Protein AF-D5ZNQ7-F1 (afdb_monomer_lite)

Radius of gyration: 25.19 Å; chains: 1; bounding box: 83×57×83 Å

Secondary structure (DSSP, 8-state):
--PPPPPP----------PPPPP----------SSTT-SHHHHHHHHHHHHS-HHHHHHHHHHHHHHHHH--S--TTHHHHHHHHHHHHTTSTTPPP---TTS-SSPPPPPPTHHHHHHHHHHHHHHT-TTSGGGG-S-HHHHHHHHHHHHHHHHHHSPPPP------------------

Organism: Streptomyces viridosporus (strain ATCC 14672 / DSM 40746 / JCM 4963 / KCTC 9882 / NRRL B-12104 / FH 1290) (NCBI:txid566461)

InterPro domains:
  IPR025355 Protein of unknown function DUF4259 [PF14078] (30-148)

Sequence (180 aa):
MQTRPARPVVVLSVPDARIPPKQCRGISMGTWDTGPFDNDTAADFANALDAVGPGAREALIRGVLIRTIDATGYLTEADEAVAAAALIAAQCPGGEPVDTPYGPQASMPVFPSDLRVLADEALARIADDEAGPAANWVDPTHWKQWQAVLTRLRAVLAPPPPSIALFDAQPYRNVTRHGS

pLDDT: mean 70.07, std 19.78, range [31.19, 95.31]

Foldseek 3Di:
DDDDDDDDDDDPDDPPPPPDPDPPDDPDDDFADLDLQRDPLLLVLLVVLQVDDQVCNQVSLLVLLVCLLPDDDERPSLSNLLSSLLLLLCLFVVRDDPDDPSHRPDDHDDHDLVSLVSSLSSLVSQVPPPVYPVVVDPDVVSVVSNVVSSVSSNVSSDDDPPPPPPPPPDPDDDDDDDDD

Structure (mmCIF, N/CA/C/O backbone):
data_AF-D5ZNQ7-F1
#
_entry.id   AF-D5ZNQ7-F1
#
loop_
_atom_site.group_PDB
_atom_site.id
_atom_site.type_symbol
_atom_site.label_atom_id
_atom_site.label_alt_id
_atom_site.label_comp_id
_atom_site.label_asym_id
_atom_site.label_entity_id
_atom_site.label_seq_id
_atom_site.pdbx_PDB_ins_code
_atom_site.Cartn_x
_atom_site.Cartn_y
_atom_site.Cartn_z
_atom_site.occupancy
_atom_site.B_iso_or_equiv
_atom_site.auth_seq_id
_atom_site.auth_comp_id
_atom_site.auth_asym_id
_atom_site.auth_atom_id
_atom_site.pdbx_PDB_model_num
ATOM 1 N N . MET A 1 1 ? -62.363 -16.849 -1.452 1.00 41.81 1 MET A N 1
ATOM 2 C CA . MET A 1 1 ? -60.989 -16.912 -1.998 1.00 41.81 1 MET A CA 1
ATOM 3 C C . MET A 1 1 ? -60.443 -15.497 -2.047 1.00 41.81 1 MET A C 1
ATOM 5 O O . MET A 1 1 ? -60.937 -14.695 -2.822 1.00 41.81 1 MET A O 1
ATOM 9 N N . GLN A 1 2 ? -59.534 -15.162 -1.133 1.00 40.25 2 GLN A N 1
ATOM 10 C CA . GLN A 1 2 ? -59.002 -13.813 -0.928 1.00 40.25 2 GLN A CA 1
ATOM 11 C C . GLN A 1 2 ? -57.553 -13.814 -1.428 1.00 40.25 2 GLN A C 1
ATOM 13 O O . GLN A 1 2 ? -56.707 -14.487 -0.844 1.00 40.25 2 GLN A O 1
ATOM 18 N N . THR A 1 3 ? -57.266 -13.128 -2.531 1.00 42.34 3 THR A N 1
ATOM 19 C CA . THR A 1 3 ? -55.907 -13.016 -3.081 1.00 42.34 3 THR A CA 1
ATOM 20 C C . THR A 1 3 ? -55.307 -11.672 -2.682 1.00 42.34 3 THR A C 1
ATOM 22 O O . THR A 1 3 ? -55.826 -10.616 -3.036 1.00 42.34 3 THR A O 1
ATOM 25 N N . ARG A 1 4 ? -54.223 -11.723 -1.903 1.00 41.28 4 ARG A N 1
ATOM 26 C CA . ARG A 1 4 ? -53.405 -10.569 -1.502 1.00 41.28 4 ARG A CA 1
ATOM 27 C C . ARG A 1 4 ? -52.618 -10.020 -2.704 1.00 41.28 4 ARG A C 1
ATOM 29 O O . ARG A 1 4 ? -52.109 -10.837 -3.470 1.00 41.28 4 ARG A O 1
ATOM 36 N N . PRO A 1 5 ? -52.411 -8.698 -2.840 1.00 44.56 5 PRO A N 1
ATOM 37 C CA . PRO A 1 5 ? -51.424 -8.177 -3.779 1.00 44.56 5 PRO A CA 1
ATOM 38 C C . PRO A 1 5 ? -50.000 -8.286 -3.204 1.00 44.56 5 PRO A C 1
ATOM 40 O O . PRO A 1 5 ? -49.760 -8.014 -2.024 1.00 44.56 5 PRO A O 1
ATOM 43 N N . ALA A 1 6 ? -49.062 -8.706 -4.053 1.00 45.19 6 ALA A N 1
ATOM 44 C CA . ALA A 1 6 ? -47.636 -8.796 -3.759 1.00 45.19 6 ALA A CA 1
ATOM 45 C C . ALA A 1 6 ? -46.986 -7.400 -3.711 1.00 45.19 6 ALA A C 1
ATOM 47 O O . ALA A 1 6 ? -47.325 -6.513 -4.492 1.00 45.19 6 ALA A O 1
ATOM 48 N N . ARG A 1 7 ? -46.044 -7.211 -2.779 1.00 43.31 7 ARG A N 1
ATOM 49 C CA . ARG A 1 7 ? -45.220 -5.998 -2.655 1.00 43.31 7 ARG A CA 1
ATOM 50 C C . ARG A 1 7 ? -44.170 -5.943 -3.777 1.00 43.31 7 ARG A C 1
ATOM 52 O O . ARG A 1 7 ? -43.619 -6.994 -4.100 1.00 43.31 7 ARG A O 1
ATOM 59 N N . PRO A 1 8 ? -43.816 -4.761 -4.309 1.00 42.16 8 PRO A N 1
ATOM 60 C CA . PRO A 1 8 ? -42.671 -4.639 -5.202 1.00 42.16 8 PRO A CA 1
ATOM 61 C C . PRO A 1 8 ? -41.357 -4.740 -4.410 1.00 42.16 8 PRO A C 1
ATOM 63 O O . PRO A 1 8 ? -41.171 -4.060 -3.399 1.00 42.16 8 PRO A O 1
ATOM 66 N N . VAL A 1 9 ? -40.448 -5.598 -4.876 1.00 42.78 9 VAL A N 1
ATOM 67 C CA . VAL A 1 9 ? -39.045 -5.637 -4.445 1.00 42.78 9 VAL A CA 1
ATOM 68 C C . VAL A 1 9 ? -38.326 -4.472 -5.120 1.00 42.78 9 VAL A C 1
ATOM 70 O O . VAL A 1 9 ? -38.221 -4.429 -6.343 1.00 42.78 9 VAL A O 1
ATOM 73 N N . VAL A 1 10 ? -37.841 -3.519 -4.326 1.00 42.50 10 VAL A N 1
ATOM 74 C CA . VAL A 1 10 ? -36.913 -2.487 -4.797 1.00 42.50 10 VAL A CA 1
ATOM 75 C C . VAL A 1 10 ? -35.532 -3.129 -4.862 1.00 42.50 10 VAL A C 1
ATOM 77 O O . VAL A 1 10 ? -34.908 -3.376 -3.833 1.00 42.50 10 VAL A O 1
ATOM 80 N N . VAL A 1 11 ? -35.074 -3.446 -6.072 1.00 40.75 11 VAL A N 1
ATOM 81 C CA . VAL A 1 11 ? -33.682 -3.831 -6.318 1.00 40.75 11 VAL A CA 1
ATOM 82 C C . VAL A 1 11 ? -32.861 -2.546 -6.270 1.00 40.75 11 VAL A C 1
ATOM 84 O O . VAL A 1 11 ? -32.968 -1.702 -7.158 1.00 40.75 11 VAL A O 1
ATOM 87 N N . LEU A 1 12 ? -32.094 -2.362 -5.196 1.00 36.97 12 LEU A N 1
ATOM 88 C CA . LEU A 1 12 ? -31.136 -1.267 -5.089 1.00 36.97 12 LEU A CA 1
ATOM 89 C C . LEU A 1 12 ? -30.028 -1.530 -6.120 1.00 36.97 12 LEU A C 1
ATOM 91 O O . LEU A 1 12 ? -29.192 -2.412 -5.938 1.00 36.97 12 LEU A O 1
ATOM 95 N N . SER A 1 13 ? -30.078 -0.816 -7.242 1.00 36.19 13 SER A N 1
ATOM 96 C CA . SER A 1 13 ? -29.060 -0.884 -8.285 1.00 36.19 13 SER A CA 1
ATOM 97 C C . SER A 1 13 ? -27.767 -0.285 -7.729 1.00 36.19 13 SER A C 1
ATOM 99 O O . SER A 1 13 ? -27.675 0.927 -7.539 1.00 36.19 13 SER A O 1
ATOM 101 N N . VAL A 1 14 ? -26.783 -1.130 -7.426 1.00 41.88 14 VAL A N 1
ATOM 102 C CA . VAL A 1 14 ? -25.416 -0.684 -7.133 1.00 41.88 14 VAL A CA 1
ATOM 103 C C . VAL A 1 14 ? -24.853 -0.093 -8.430 1.00 41.88 14 VAL A C 1
ATOM 105 O O . VAL A 1 14 ? -24.953 -0.755 -9.467 1.00 41.88 14 VAL A O 1
ATOM 108 N N . PRO A 1 15 ? -24.319 1.140 -8.441 1.00 36.44 15 PRO A N 1
ATOM 109 C CA . PRO A 1 15 ? -23.677 1.660 -9.635 1.00 36.44 15 PRO A CA 1
ATOM 110 C C . PRO A 1 15 ? -22.413 0.842 -9.909 1.00 36.44 15 PRO A C 1
ATOM 112 O O . PRO A 1 15 ? -21.491 0.805 -9.096 1.00 36.44 15 PRO A O 1
ATOM 115 N N . ASP A 1 16 ? -22.408 0.179 -11.063 1.00 32.12 16 ASP A N 1
ATOM 116 C CA . ASP A 1 16 ? -21.239 -0.438 -11.678 1.00 32.12 16 ASP A CA 1
ATOM 117 C C . ASP A 1 16 ? -20.172 0.653 -11.847 1.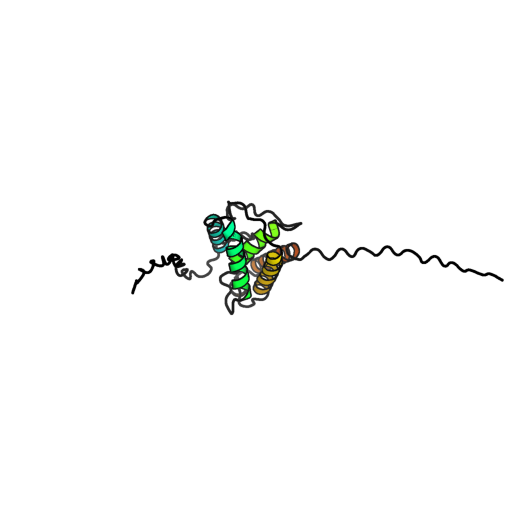00 32.12 16 ASP A C 1
ATOM 119 O O . ASP A 1 16 ? -20.273 1.527 -12.716 1.00 32.12 16 ASP A O 1
ATOM 123 N N . ALA A 1 17 ? -19.197 0.667 -10.937 1.00 36.22 17 ALA A N 1
ATOM 124 C CA . ALA A 1 17 ? -18.038 1.535 -11.014 1.00 36.22 17 ALA A CA 1
ATOM 125 C C . ALA A 1 17 ? -17.177 1.049 -12.181 1.00 36.22 17 ALA A C 1
ATOM 127 O O . ALA A 1 17 ? -16.226 0.288 -12.009 1.00 36.22 17 ALA A O 1
ATOM 128 N N . ARG A 1 18 ? -17.541 1.476 -13.393 1.00 36.84 18 ARG A N 1
ATOM 129 C CA . ARG A 1 18 ? -16.708 1.338 -14.583 1.00 36.84 18 ARG A CA 1
ATOM 130 C C . ARG A 1 18 ? -15.444 2.158 -14.377 1.00 36.84 18 ARG A C 1
ATOM 132 O O . ARG A 1 18 ? -15.390 3.341 -14.698 1.00 36.84 18 ARG A O 1
ATOM 139 N N . ILE A 1 19 ? -14.434 1.503 -13.821 1.00 46.94 19 ILE A N 1
ATOM 140 C CA . ILE A 1 19 ? -13.053 1.959 -13.852 1.00 46.94 19 ILE A CA 1
ATOM 141 C C . ILE A 1 19 ? -12.685 2.098 -15.339 1.00 46.94 19 ILE A C 1
ATOM 143 O O . ILE A 1 19 ? -12.761 1.104 -16.068 1.00 46.94 19 ILE A O 1
ATOM 147 N N . PRO A 1 20 ? -12.347 3.301 -15.838 1.00 37.25 20 PRO A N 1
ATOM 148 C CA . PRO A 1 20 ? -11.953 3.458 -17.231 1.00 37.25 20 PRO A CA 1
ATOM 149 C C . PRO A 1 20 ? -10.695 2.617 -17.513 1.00 37.25 20 PRO A C 1
ATOM 151 O O . PRO A 1 20 ? -9.849 2.478 -16.623 1.00 37.25 20 PRO A O 1
ATOM 154 N N . PRO A 1 21 ? -10.544 2.048 -18.725 1.00 31.19 21 PRO A N 1
ATOM 155 C CA . PRO A 1 21 ? -9.324 1.342 -19.094 1.00 31.19 21 PRO A CA 1
ATOM 156 C C . PRO A 1 21 ? -8.144 2.312 -18.989 1.00 31.19 21 PRO A C 1
ATOM 158 O O . PRO A 1 21 ? -8.109 3.340 -19.668 1.00 31.19 21 PRO A O 1
ATOM 161 N N . LYS A 1 22 ? -7.202 1.996 -18.094 1.00 45.91 22 LYS A N 1
ATOM 162 C CA . LYS A 1 22 ? -5.977 2.769 -17.880 1.00 45.91 22 LYS A CA 1
ATOM 163 C C . LYS A 1 22 ? -5.200 2.751 -19.193 1.00 45.91 22 LYS A C 1
ATOM 165 O O . LYS A 1 22 ? -4.909 1.686 -19.736 1.00 45.91 22 LYS A O 1
ATOM 170 N N . GLN A 1 23 ? -4.924 3.924 -19.738 1.00 36.75 23 GLN A N 1
ATOM 171 C CA . GLN A 1 23 ? -4.181 4.062 -20.978 1.00 36.75 23 GLN A CA 1
ATOM 172 C C . GLN A 1 23 ? -2.744 3.582 -20.731 1.00 36.75 23 GLN A C 1
ATOM 174 O O . GLN A 1 23 ? -2.050 4.139 -19.887 1.00 36.75 23 GLN A O 1
ATOM 179 N N . CYS A 1 24 ? -2.306 2.541 -21.448 1.00 35.31 24 CYS A N 1
ATOM 180 C CA . CYS A 1 24 ? -0.938 2.026 -21.402 1.00 35.31 24 CYS A CA 1
ATOM 181 C C . CYS A 1 24 ? 0.037 3.074 -21.960 1.00 35.31 24 CYS A C 1
ATOM 183 O O . CYS A 1 24 ? 0.394 3.048 -23.139 1.00 35.31 24 CYS A O 1
ATOM 185 N N . ARG A 1 25 ? 0.456 4.028 -21.129 1.00 39.41 25 ARG A N 1
ATOM 186 C CA . ARG A 1 25 ? 1.660 4.817 -21.376 1.00 39.41 25 ARG A CA 1
ATOM 187 C C . ARG A 1 25 ? 2.821 4.042 -20.777 1.00 39.41 25 ARG A C 1
ATOM 189 O O . ARG A 1 25 ? 2.816 3.748 -19.588 1.00 39.41 25 ARG A O 1
ATOM 196 N N . GLY A 1 26 ? 3.779 3.676 -21.625 1.00 37.78 26 GLY A N 1
ATOM 197 C CA . GLY A 1 26 ? 5.032 3.085 -21.178 1.00 37.78 26 GLY A CA 1
ATOM 198 C C . GLY A 1 26 ? 5.643 3.934 -20.069 1.00 37.78 26 GLY A C 1
ATOM 199 O O . GLY A 1 26 ? 5.630 5.165 -20.159 1.00 37.78 26 GLY A O 1
ATOM 200 N N . ILE A 1 27 ? 6.134 3.252 -19.037 1.00 48.53 27 ILE A N 1
ATOM 201 C CA . ILE A 1 27 ? 6.863 3.803 -17.892 1.00 48.53 27 ILE A CA 1
ATOM 202 C C . ILE A 1 27 ? 7.889 4.806 -18.424 1.00 48.53 27 ILE A C 1
ATOM 204 O O . ILE A 1 27 ? 8.911 4.429 -18.993 1.00 48.53 27 ILE A O 1
ATOM 208 N N . SER A 1 28 ? 7.563 6.093 -18.330 1.00 38.22 28 SER A N 1
ATOM 209 C CA . SER A 1 28 ? 8.391 7.184 -18.836 1.00 38.22 28 SER A CA 1
ATOM 210 C C . SER A 1 28 ? 9.023 7.857 -17.626 1.00 38.22 28 SER A C 1
ATOM 212 O O . SER A 1 28 ? 8.385 8.644 -16.937 1.00 38.22 28 SER A O 1
ATOM 214 N N . MET A 1 29 ? 10.268 7.473 -17.339 1.00 49.28 29 MET A N 1
ATOM 215 C CA . MET A 1 29 ? 11.084 7.982 -16.236 1.00 49.28 29 MET A CA 1
ATOM 216 C C . MET A 1 29 ? 11.428 9.461 -16.442 1.00 49.28 29 MET A C 1
ATOM 218 O O . MET A 1 29 ? 12.244 9.803 -17.297 1.00 49.28 29 MET A O 1
ATOM 222 N N . GLY A 1 30 ? 10.854 10.334 -15.620 1.00 31.91 30 GLY A N 1
ATOM 223 C CA . GLY A 1 30 ? 11.304 11.710 -15.470 1.00 31.91 30 GLY A CA 1
ATOM 224 C C . GLY A 1 30 ? 10.856 12.258 -14.124 1.00 31.91 30 GLY A C 1
ATOM 225 O O . GLY A 1 30 ? 9.674 12.530 -13.966 1.00 31.91 30 GLY A O 1
ATOM 226 N N . THR A 1 31 ? 11.810 12.484 -13.210 1.00 31.83 31 THR A N 1
ATOM 227 C CA . THR A 1 31 ? 11.657 13.136 -11.881 1.00 31.83 31 THR A CA 1
ATOM 228 C C . THR A 1 31 ? 11.373 12.215 -10.680 1.00 31.83 31 THR A C 1
ATOM 230 O O . THR A 1 31 ? 10.528 12.524 -9.852 1.00 31.83 31 THR A O 1
ATOM 233 N N . TRP A 1 32 ? 12.092 11.096 -10.564 1.00 42.84 32 TRP A N 1
ATOM 234 C CA . TRP A 1 32 ? 11.938 10.158 -9.444 1.00 42.84 32 TRP A CA 1
ATOM 235 C C . TRP A 1 32 ? 12.711 10.674 -8.227 1.00 42.84 32 TRP A C 1
ATOM 237 O O . TRP A 1 32 ? 13.939 10.771 -8.278 1.00 42.84 32 TRP A O 1
ATOM 247 N N . ASP A 1 33 ? 11.999 11.004 -7.153 1.00 46.59 33 ASP A N 1
ATOM 248 C CA . ASP A 1 33 ? 12.556 10.937 -5.800 1.00 46.59 33 ASP A CA 1
ATOM 249 C C . ASP A 1 33 ? 12.308 9.510 -5.255 1.00 46.59 33 ASP A C 1
ATOM 251 O O . ASP A 1 33 ? 11.590 8.709 -5.854 1.00 46.59 33 ASP A O 1
ATOM 255 N N . THR A 1 34 ? 13.022 9.112 -4.208 1.00 54.72 34 THR A N 1
ATOM 256 C CA . THR A 1 34 ? 13.108 7.707 -3.752 1.00 54.72 34 THR A CA 1
ATOM 257 C C . THR A 1 34 ? 12.053 7.330 -2.708 1.00 54.72 34 THR A C 1
ATOM 259 O O . THR A 1 34 ? 12.135 6.263 -2.094 1.00 54.72 34 THR A O 1
ATOM 262 N N . GLY A 1 35 ? 11.073 8.199 -2.470 1.00 55.50 35 GLY A N 1
ATOM 263 C CA . GLY A 1 35 ? 9.994 7.986 -1.523 1.00 55.50 35 GLY A CA 1
ATOM 264 C C . GLY A 1 35 ? 8.835 7.154 -2.089 1.00 55.50 35 GLY A C 1
ATOM 265 O O . GLY A 1 35 ? 8.622 7.074 -3.298 1.00 55.50 35 GLY A O 1
ATOM 266 N N . PRO A 1 36 ? 8.023 6.545 -1.208 1.00 58.47 36 PRO A N 1
ATOM 267 C CA . PRO A 1 36 ? 6.933 5.637 -1.586 1.00 58.47 36 PRO A CA 1
ATOM 268 C C . PRO A 1 36 ? 5.783 6.300 -2.368 1.00 58.47 36 PRO A C 1
ATOM 270 O O . PRO A 1 36 ? 4.929 5.586 -2.882 1.00 58.47 36 PRO A O 1
ATOM 273 N N . PHE A 1 37 ? 5.757 7.635 -2.457 1.00 62.22 37 PHE A N 1
ATOM 274 C CA . PHE A 1 37 ? 4.763 8.422 -3.202 1.00 62.22 37 PHE A CA 1
ATOM 275 C C . PHE A 1 37 ? 5.368 9.254 -4.339 1.00 62.22 37 PHE A C 1
ATOM 277 O O . PHE A 1 37 ? 4.648 9.990 -5.004 1.00 62.22 37 PHE A O 1
ATOM 284 N N . ASP A 1 38 ? 6.667 9.121 -4.605 1.00 66.00 38 ASP A N 1
ATOM 285 C CA . ASP A 1 38 ? 7.371 9.945 -5.596 1.00 66.00 38 ASP A CA 1
ATOM 286 C C . ASP A 1 38 ? 7.259 9.372 -7.024 1.00 66.00 38 ASP A C 1
ATOM 288 O O . ASP A 1 38 ? 8.128 9.569 -7.875 1.00 66.00 38 ASP A O 1
ATOM 292 N N . ASN A 1 39 ? 6.163 8.650 -7.287 1.00 70.38 39 ASN A N 1
ATOM 293 C CA . ASN A 1 39 ? 5.761 8.179 -8.606 1.00 70.38 39 ASN A CA 1
ATOM 294 C C . ASN A 1 39 ? 4.275 8.494 -8.853 1.00 70.38 39 ASN A C 1
ATOM 296 O O . ASN A 1 39 ? 3.453 8.427 -7.935 1.00 70.38 39 ASN A O 1
ATOM 300 N N . ASP A 1 40 ? 3.929 8.801 -10.106 1.00 74.88 40 ASP A N 1
ATOM 301 C CA . ASP A 1 40 ? 2.576 9.233 -10.490 1.00 74.88 40 ASP A CA 1
ATOM 302 C C . ASP A 1 40 ? 1.492 8.213 -10.101 1.00 74.88 40 ASP A C 1
ATOM 304 O O . ASP A 1 40 ? 0.390 8.594 -9.720 1.00 74.88 40 ASP A O 1
ATOM 308 N N . THR A 1 41 ? 1.810 6.915 -10.137 1.00 76.56 41 THR A N 1
ATOM 309 C CA . THR A 1 41 ? 0.852 5.847 -9.806 1.00 76.56 41 THR A CA 1
ATOM 310 C C . THR A 1 41 ? 0.532 5.830 -8.306 1.00 76.56 41 THR A C 1
ATOM 312 O O . THR A 1 41 ? -0.627 5.707 -7.914 1.00 76.56 41 THR A O 1
ATOM 315 N N . ALA A 1 42 ? 1.530 6.035 -7.446 1.00 81.38 42 ALA A N 1
ATOM 316 C CA . ALA A 1 42 ? 1.341 6.164 -6.005 1.00 81.38 42 ALA A CA 1
ATOM 317 C C . ALA A 1 42 ? 0.629 7.472 -5.621 1.00 81.38 42 ALA A C 1
ATOM 319 O O . ALA A 1 42 ? -0.199 7.470 -4.707 1.00 81.38 42 ALA A O 1
ATOM 320 N N . ALA A 1 43 ? 0.893 8.572 -6.330 1.00 81.69 43 ALA A N 1
ATOM 321 C CA . ALA A 1 43 ? 0.166 9.826 -6.143 1.00 81.69 43 ALA A CA 1
ATOM 322 C C . ALA A 1 43 ? -1.314 9.700 -6.567 1.00 81.69 43 ALA A C 1
ATOM 324 O O . ALA A 1 43 ? -2.215 10.157 -5.859 1.00 81.69 43 ALA A O 1
ATOM 325 N N . ASP A 1 44 ? -1.602 9.012 -7.676 1.00 85.75 44 ASP A N 1
ATOM 326 C CA . ASP A 1 44 ? -2.973 8.687 -8.090 1.00 85.75 44 ASP A CA 1
ATOM 327 C C . ASP A 1 44 ? -3.682 7.792 -7.062 1.00 85.75 44 ASP A C 1
ATOM 329 O O . ASP A 1 44 ? -4.862 7.993 -6.755 1.00 85.75 44 ASP A O 1
ATOM 333 N N . PHE A 1 45 ? -2.957 6.847 -6.461 1.00 87.19 45 PHE A N 1
ATOM 334 C CA . PHE A 1 45 ? -3.460 6.025 -5.365 1.00 87.19 45 PHE A CA 1
ATOM 335 C C . PHE A 1 45 ? -3.773 6.845 -4.101 1.00 87.19 45 PHE A C 1
ATOM 337 O O . PHE A 1 45 ? -4.828 6.651 -3.489 1.00 87.19 45 PHE A O 1
ATOM 344 N N . ALA A 1 46 ? -2.921 7.808 -3.731 1.00 87.12 46 ALA A N 1
ATOM 345 C CA . ALA A 1 46 ? -3.199 8.753 -2.647 1.00 87.12 46 ALA A CA 1
ATOM 346 C C . ALA A 1 46 ? -4.492 9.544 -2.898 1.00 87.12 46 ALA A C 1
ATOM 348 O O . ALA A 1 46 ? -5.369 9.599 -2.031 1.00 87.12 46 ALA A O 1
ATOM 349 N N . ASN A 1 47 ? -4.663 10.067 -4.115 1.00 87.56 47 ASN A N 1
ATOM 350 C CA . ASN A 1 47 ? -5.888 10.754 -4.521 1.00 87.56 47 ASN A CA 1
ATOM 351 C C . ASN A 1 47 ? -7.119 9.836 -4.423 1.00 87.56 47 ASN A C 1
ATOM 353 O O . ASN A 1 47 ? -8.188 10.264 -3.979 1.00 87.56 47 ASN A O 1
ATOM 357 N N . ALA A 1 48 ? -6.984 8.558 -4.795 1.00 89.44 48 ALA A N 1
ATOM 358 C CA . ALA A 1 48 ? -8.059 7.577 -4.668 1.00 89.44 48 ALA A CA 1
ATOM 359 C C . ALA A 1 48 ? -8.441 7.313 -3.200 1.00 89.44 48 ALA A C 1
ATOM 361 O O . ALA A 1 48 ? -9.630 7.197 -2.892 1.00 89.44 48 ALA A O 1
ATOM 362 N N . LEU A 1 49 ? -7.469 7.265 -2.282 1.00 89.75 49 LEU A N 1
ATOM 363 C CA . LEU A 1 49 ? -7.716 7.143 -0.840 1.00 89.75 49 LEU A CA 1
ATOM 364 C C . LEU A 1 49 ? -8.450 8.361 -0.267 1.00 89.75 49 LEU A 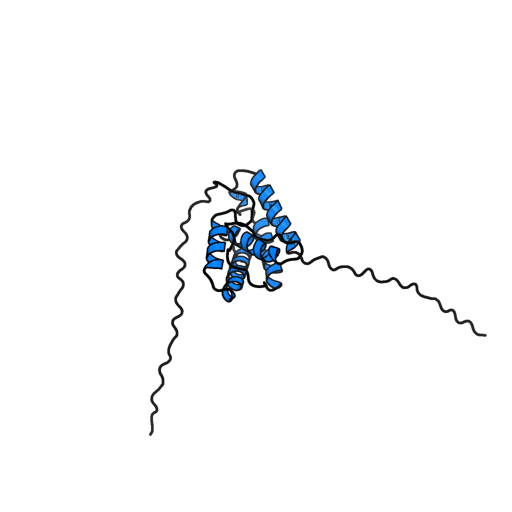C 1
ATOM 366 O O . LEU A 1 49 ? -9.346 8.207 0.572 1.00 89.75 49 LEU A O 1
ATOM 370 N N . ASP A 1 50 ? -8.104 9.560 -0.727 1.00 89.75 50 ASP A N 1
ATOM 371 C CA . ASP A 1 50 ? -8.754 10.800 -0.303 1.00 89.75 50 ASP A CA 1
ATOM 372 C C . ASP A 1 50 ? -10.181 10.930 -0.849 1.00 89.75 50 ASP A C 1
ATOM 374 O O . ASP A 1 50 ? -11.063 11.436 -0.151 1.00 89.75 50 ASP A O 1
ATOM 378 N N . ALA A 1 51 ? -10.435 10.413 -2.054 1.00 90.56 51 ALA A N 1
ATOM 379 C CA . ALA A 1 51 ? -11.749 10.428 -2.691 1.00 90.56 51 ALA A CA 1
ATOM 380 C C . ALA A 1 51 ? -12.765 9.471 -2.039 1.00 90.56 51 ALA A C 1
ATOM 382 O O . ALA A 1 51 ? -13.976 9.655 -2.194 1.00 90.56 51 ALA A O 1
ATOM 383 N N . VAL A 1 52 ? -12.300 8.448 -1.314 1.00 89.62 52 VAL A N 1
ATOM 384 C CA . VAL A 1 52 ? -13.172 7.496 -0.615 1.00 89.62 52 VAL A CA 1
ATOM 385 C C . VAL A 1 52 ? -13.355 7.855 0.861 1.00 89.62 52 VAL A C 1
ATOM 387 O O . VAL A 1 52 ? -12.490 8.438 1.521 1.00 89.62 52 VAL A O 1
ATOM 390 N N . GLY A 1 53 ? -14.507 7.466 1.415 1.00 83.00 53 GLY A N 1
ATOM 391 C CA . GLY A 1 53 ? -14.784 7.628 2.841 1.00 83.00 53 GLY A CA 1
ATOM 392 C C . GLY A 1 53 ? -13.831 6.802 3.723 1.00 83.00 53 GLY A C 1
ATOM 393 O O . GLY A 1 53 ? -13.321 5.770 3.281 1.00 83.00 53 GLY A O 1
ATOM 394 N N . PRO A 1 54 ? -13.630 7.186 4.998 1.00 77.69 54 PRO A N 1
ATOM 395 C CA . PRO A 1 54 ? -12.641 6.562 5.885 1.00 77.69 54 PRO A CA 1
ATOM 396 C C . PRO A 1 54 ? -12.849 5.051 6.074 1.00 77.69 54 PRO A C 1
ATOM 398 O O . PRO A 1 54 ? -11.876 4.308 6.144 1.00 77.69 54 PRO A O 1
ATOM 401 N N . GLY A 1 55 ? -14.102 4.580 6.075 1.00 79.75 55 GLY A N 1
ATOM 402 C CA . GLY A 1 55 ? -14.424 3.149 6.167 1.00 79.75 55 GLY A CA 1
ATOM 403 C C . GLY A 1 55 ? -14.092 2.329 4.912 1.00 79.75 55 GLY A C 1
ATOM 404 O O . GLY A 1 55 ? -14.074 1.107 4.980 1.00 79.75 55 GLY A O 1
ATOM 405 N N . ALA A 1 56 ? -13.823 2.974 3.774 1.00 88.50 56 ALA A N 1
ATOM 406 C CA . ALA A 1 56 ? -13.473 2.308 2.518 1.00 88.50 56 ALA A CA 1
ATOM 407 C C . ALA A 1 56 ? -11.958 2.295 2.239 1.00 88.50 56 ALA A C 1
ATOM 409 O O . ALA A 1 56 ? -11.503 1.517 1.403 1.00 88.50 56 ALA A O 1
ATOM 410 N N . ARG A 1 57 ? -11.164 3.107 2.953 1.00 91.94 57 ARG A N 1
ATOM 411 C CA . ARG A 1 57 ? -9.703 3.209 2.761 1.00 91.94 57 ARG A CA 1
ATOM 412 C C . ARG A 1 57 ? -8.973 1.912 3.074 1.00 91.94 57 ARG A C 1
ATOM 414 O O . ARG A 1 57 ? -8.123 1.490 2.300 1.00 91.94 57 ARG A O 1
ATOM 421 N N . GLU A 1 58 ? -9.346 1.249 4.169 1.00 93.81 58 GLU A N 1
ATOM 422 C CA . GLU A 1 58 ? -8.794 -0.064 4.527 1.00 93.81 58 GLU A CA 1
ATOM 423 C C . GLU A 1 58 ? -9.060 -1.095 3.423 1.00 93.81 58 GLU A C 1
ATOM 425 O O . GLU A 1 58 ? -8.154 -1.815 3.016 1.00 93.81 58 GLU A O 1
ATOM 430 N N . ALA A 1 59 ? -10.291 -1.144 2.903 1.00 92.44 59 ALA A N 1
ATOM 431 C CA . ALA A 1 59 ? -10.661 -2.083 1.849 1.00 92.44 59 ALA A CA 1
ATOM 432 C C . ALA A 1 59 ? -9.885 -1.821 0.549 1.00 92.44 59 ALA A C 1
ATOM 434 O O . ALA A 1 59 ? -9.489 -2.768 -0.129 1.00 92.44 59 ALA A O 1
ATOM 435 N N . LEU A 1 60 ? -9.639 -0.550 0.226 1.00 93.19 60 LEU A N 1
ATOM 436 C CA . LEU A 1 60 ? -8.862 -0.145 -0.941 1.00 93.19 60 LEU A CA 1
ATOM 437 C C . LEU A 1 60 ? -7.390 -0.576 -0.804 1.00 93.19 60 LEU A C 1
ATOM 439 O O . LEU A 1 60 ? -6.862 -1.219 -1.711 1.00 93.19 60 LEU A O 1
ATOM 443 N N . ILE A 1 61 ? -6.776 -0.329 0.360 1.00 93.88 61 ILE A N 1
ATOM 444 C CA . ILE A 1 61 ? -5.417 -0.788 0.699 1.00 93.88 61 ILE A CA 1
ATOM 445 C C . ILE A 1 61 ? -5.318 -2.312 0.645 1.00 93.88 61 ILE A C 1
ATOM 447 O O . ILE A 1 61 ? -4.453 -2.849 -0.044 1.00 93.88 61 ILE A O 1
ATOM 451 N N . ARG A 1 62 ? -6.233 -3.027 1.312 1.00 95.31 62 ARG A N 1
ATOM 452 C CA . ARG A 1 62 ? -6.255 -4.496 1.290 1.00 95.31 62 ARG A CA 1
ATOM 453 C C . ARG A 1 62 ? -6.373 -5.020 -0.140 1.00 95.31 62 ARG A C 1
ATOM 455 O O . ARG A 1 62 ? -5.692 -5.974 -0.498 1.00 95.31 62 ARG A O 1
ATOM 462 N N . GLY A 1 63 ? -7.229 -4.396 -0.948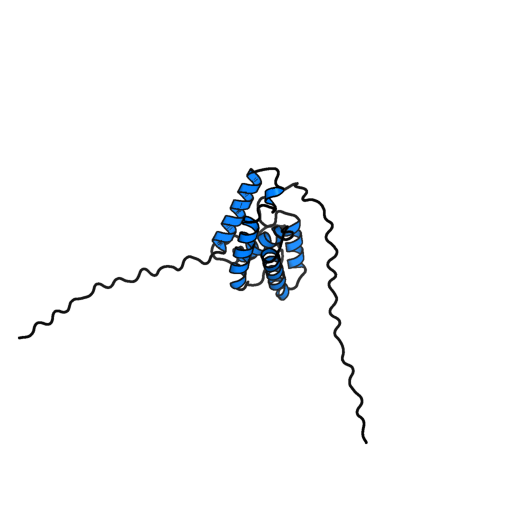 1.00 93.25 63 GLY A N 1
ATOM 463 C CA . GLY A 1 63 ? -7.454 -4.783 -2.335 1.00 93.25 63 GLY A CA 1
ATOM 464 C C . GLY A 1 63 ? -6.184 -4.723 -3.181 1.00 93.25 63 GLY A C 1
ATOM 465 O O . GLY A 1 63 ? -5.912 -5.681 -3.896 1.00 93.25 63 GLY A O 1
ATOM 466 N N . VAL A 1 64 ? -5.408 -3.641 -3.080 1.00 93.88 64 VAL A N 1
ATOM 467 C CA . VAL A 1 64 ? -4.129 -3.498 -3.801 1.00 93.88 64 VAL A CA 1
ATOM 468 C C . VAL A 1 64 ? -3.111 -4.551 -3.366 1.00 93.88 64 VAL A C 1
ATOM 470 O O . VAL A 1 64 ? -2.478 -5.188 -4.208 1.00 93.88 64 VAL A O 1
ATOM 473 N N . LEU A 1 65 ? -2.979 -4.784 -2.056 1.00 93.12 65 LEU A N 1
ATOM 474 C CA . LEU A 1 65 ? -2.035 -5.777 -1.534 1.00 93.12 65 LEU A CA 1
ATOM 475 C C . LEU A 1 65 ? -2.369 -7.186 -2.037 1.00 93.12 65 LEU A C 1
ATOM 477 O O . LEU A 1 65 ? -1.499 -7.864 -2.573 1.00 93.12 65 LEU A O 1
ATOM 481 N N . ILE A 1 66 ? -3.637 -7.599 -1.940 1.00 93.44 66 ILE A N 1
ATOM 482 C CA . ILE A 1 66 ? -4.081 -8.922 -2.404 1.00 93.44 66 ILE A CA 1
ATOM 483 C C . ILE A 1 66 ? -3.873 -9.073 -3.911 1.00 93.44 66 ILE A C 1
ATOM 485 O O . ILE A 1 66 ? -3.318 -10.074 -4.349 1.00 93.44 66 ILE A O 1
ATOM 489 N N . ARG A 1 67 ? -4.260 -8.076 -4.718 1.00 91.94 67 ARG A N 1
ATOM 490 C CA . ARG A 1 67 ? -4.065 -8.144 -6.175 1.00 91.94 67 ARG A CA 1
ATOM 491 C C . ARG A 1 67 ? -2.593 -8.231 -6.560 1.00 91.94 67 ARG A C 1
ATOM 493 O O . ARG A 1 67 ? -2.276 -8.918 -7.522 1.00 91.94 67 ARG A O 1
ATOM 500 N N . THR A 1 68 ? -1.706 -7.585 -5.805 1.00 90.44 68 THR A N 1
ATOM 501 C CA . THR A 1 68 ? -0.254 -7.677 -6.012 1.00 90.44 68 THR A CA 1
ATOM 502 C C . THR A 1 68 ? 0.281 -9.070 -5.682 1.00 90.44 68 THR A C 1
ATOM 504 O O . THR A 1 68 ? 1.081 -9.606 -6.444 1.00 90.44 68 THR A O 1
ATOM 507 N N . ILE A 1 69 ? -0.180 -9.674 -4.584 1.00 91.12 69 ILE A N 1
ATOM 508 C CA . ILE A 1 69 ? 0.189 -11.043 -4.188 1.00 91.12 69 ILE A CA 1
ATOM 509 C C . ILE A 1 69 ? -0.291 -12.055 -5.239 1.00 91.12 69 ILE A C 1
ATOM 511 O O . ILE A 1 69 ? 0.492 -12.879 -5.712 1.00 91.12 69 ILE A O 1
ATOM 515 N N . ASP A 1 70 ? -1.556 -11.946 -5.652 1.00 89.94 70 ASP A N 1
ATOM 516 C CA . ASP A 1 70 ? -2.214 -12.883 -6.570 1.00 89.94 70 ASP A CA 1
ATOM 517 C C . ASP A 1 70 ? -1.842 -12.663 -8.048 1.00 89.94 70 ASP A C 1
ATOM 519 O O . ASP A 1 70 ? -2.211 -13.463 -8.915 1.00 89.94 70 ASP A O 1
ATOM 523 N N . ALA A 1 71 ? -1.130 -11.581 -8.376 1.00 85.69 71 ALA A N 1
ATOM 524 C CA . ALA A 1 71 ? -0.797 -11.238 -9.751 1.00 85.69 71 ALA A CA 1
ATOM 525 C C . ALA A 1 71 ? 0.096 -12.304 -10.405 1.00 85.69 71 ALA A C 1
ATOM 527 O O . ALA A 1 71 ? 1.264 -12.506 -10.050 1.00 85.69 71 ALA A O 1
ATOM 528 N N . THR A 1 72 ? -0.437 -12.938 -11.449 1.00 76.25 72 THR A N 1
ATOM 529 C CA . THR A 1 72 ? 0.318 -13.811 -12.350 1.00 76.25 72 THR A CA 1
ATOM 530 C C . THR A 1 72 ? 0.814 -12.995 -13.543 1.00 76.25 72 THR A C 1
ATOM 532 O O . THR A 1 72 ? 0.031 -12.655 -14.432 1.00 76.25 72 THR A O 1
ATOM 535 N N . GLY A 1 73 ? 2.108 -12.674 -13.575 1.00 71.62 73 GLY A N 1
ATOM 536 C CA . GLY A 1 73 ? 2.718 -11.855 -14.627 1.00 71.62 73 GLY A CA 1
ATOM 537 C C . GLY A 1 73 ? 3.115 -10.465 -14.132 1.00 71.62 73 GLY A C 1
ATOM 538 O O . GLY A 1 73 ? 3.570 -10.328 -12.999 1.00 71.62 73 GLY A O 1
ATOM 539 N N . TYR A 1 74 ? 2.976 -9.460 -15.002 1.00 68.38 74 TYR A N 1
ATOM 540 C CA . TYR A 1 74 ? 3.464 -8.104 -14.747 1.00 68.38 74 TYR A CA 1
ATOM 541 C C . TYR A 1 74 ? 2.730 -7.430 -13.581 1.00 68.38 74 TYR A C 1
ATOM 543 O O . TYR A 1 74 ? 1.499 -7.370 -13.568 1.00 68.38 74 TYR A O 1
ATOM 551 N N . LEU A 1 75 ? 3.487 -6.882 -12.630 1.00 76.50 75 LEU A N 1
ATOM 552 C CA . LEU A 1 75 ? 2.948 -6.208 -11.451 1.00 76.50 75 LEU A CA 1
ATOM 553 C C . LEU A 1 75 ? 2.546 -4.761 -11.767 1.00 76.50 75 LEU A C 1
ATOM 555 O O . LEU A 1 75 ? 3.297 -3.821 -11.524 1.00 76.50 75 LEU A O 1
ATOM 559 N N . THR A 1 76 ? 1.333 -4.568 -12.287 1.00 74.12 76 THR A N 1
ATOM 560 C CA . THR A 1 76 ? 0.802 -3.227 -12.605 1.00 74.12 76 THR A CA 1
ATOM 561 C C . THR A 1 76 ? 0.511 -2.362 -11.378 1.00 74.12 76 THR A C 1
ATOM 563 O O . THR A 1 76 ? 0.367 -1.156 -11.522 1.00 74.12 76 THR A O 1
ATOM 566 N N . GLU A 1 77 ? 0.390 -2.967 -10.194 1.00 79.25 77 GLU A N 1
ATOM 567 C CA . GLU A 1 77 ? 0.050 -2.288 -8.932 1.00 79.25 77 GLU A CA 1
ATOM 568 C C . GLU A 1 77 ? 1.231 -2.257 -7.944 1.00 79.25 77 GLU A C 1
ATOM 570 O O . GLU A 1 77 ? 1.043 -1.946 -6.772 1.00 79.25 77 GLU A O 1
ATOM 575 N N . ALA A 1 78 ? 2.456 -2.569 -8.395 1.00 81.31 78 ALA A N 1
ATOM 576 C CA . ALA A 1 78 ? 3.633 -2.623 -7.523 1.00 81.31 78 ALA A CA 1
ATOM 577 C C . ALA A 1 78 ? 3.864 -1.303 -6.770 1.00 81.31 78 ALA A C 1
ATOM 579 O O . ALA A 1 78 ? 4.099 -1.313 -5.563 1.00 81.31 78 ALA A O 1
ATOM 580 N N . ASP A 1 79 ? 3.743 -0.171 -7.464 1.00 83.31 79 ASP A N 1
ATOM 581 C CA . ASP A 1 79 ? 3.923 1.152 -6.866 1.00 83.31 79 ASP A CA 1
ATOM 582 C C . ASP A 1 79 ? 2.818 1.486 -5.849 1.00 83.31 79 ASP A C 1
ATOM 584 O O . ASP A 1 79 ? 3.106 1.976 -4.755 1.00 83.31 79 ASP A O 1
ATOM 588 N N . GLU A 1 80 ? 1.559 1.152 -6.159 1.00 88.50 80 GLU A N 1
ATOM 589 C CA . GLU A 1 80 ? 0.428 1.322 -5.235 1.00 88.50 80 GLU A CA 1
ATOM 590 C C . GLU A 1 80 ? 0.606 0.454 -3.982 1.00 88.50 80 GLU A C 1
ATOM 592 O O . GLU A 1 80 ? 0.317 0.887 -2.866 1.00 88.50 80 GLU A O 1
ATOM 597 N N . ALA A 1 81 ? 1.117 -0.769 -4.142 1.00 89.31 81 ALA A N 1
ATOM 598 C CA . ALA A 1 81 ? 1.374 -1.684 -3.038 1.00 89.31 81 ALA A CA 1
ATOM 599 C C . ALA A 1 81 ? 2.516 -1.204 -2.134 1.00 89.31 81 ALA A C 1
ATOM 601 O O . ALA A 1 81 ? 2.409 -1.323 -0.913 1.00 89.31 81 ALA A O 1
ATOM 602 N N . VAL A 1 82 ? 3.572 -0.606 -2.695 1.00 87.88 82 VAL A N 1
ATOM 603 C CA . VAL A 1 82 ? 4.639 0.035 -1.906 1.00 87.88 82 VAL A CA 1
ATOM 604 C C . VAL A 1 82 ? 4.097 1.237 -1.130 1.00 87.88 82 VAL A C 1
ATOM 606 O O . VAL A 1 82 ? 4.371 1.364 0.067 1.00 87.88 82 VAL A O 1
ATOM 609 N N . ALA A 1 83 ? 3.271 2.074 -1.761 1.00 89.25 83 ALA A N 1
ATOM 610 C CA . ALA A 1 83 ? 2.609 3.200 -1.106 1.00 89.25 83 ALA A CA 1
ATOM 611 C C . ALA A 1 83 ? 1.676 2.739 0.031 1.00 89.25 83 ALA A C 1
ATOM 613 O O . ALA A 1 83 ? 1.728 3.256 1.151 1.00 89.25 83 ALA A O 1
ATOM 614 N N . ALA A 1 84 ? 0.867 1.708 -0.219 1.00 91.81 84 ALA A N 1
ATOM 615 C CA . ALA A 1 84 ? 0.008 1.077 0.776 1.00 91.81 84 ALA A CA 1
ATOM 616 C C . ALA A 1 84 ? 0.815 0.511 1.957 1.00 91.81 84 ALA A C 1
ATOM 618 O O . ALA A 1 84 ? 0.471 0.744 3.120 1.00 91.81 84 ALA A O 1
ATOM 619 N N . ALA A 1 85 ? 1.921 -0.181 1.676 1.00 91.94 85 ALA A N 1
ATOM 620 C CA . ALA A 1 85 ? 2.815 -0.717 2.694 1.00 91.94 85 ALA A CA 1
ATOM 621 C C . ALA A 1 85 ? 3.465 0.390 3.540 1.00 91.94 85 ALA A C 1
ATOM 623 O O . ALA A 1 85 ? 3.582 0.230 4.754 1.00 91.94 85 ALA A O 1
ATOM 624 N N . ALA A 1 86 ? 3.821 1.531 2.943 1.00 91.06 86 ALA A N 1
ATOM 625 C CA . ALA A 1 86 ? 4.348 2.686 3.668 1.00 91.06 86 ALA A CA 1
ATOM 626 C C . ALA A 1 86 ? 3.322 3.289 4.641 1.00 91.06 86 ALA A C 1
ATOM 628 O O . ALA A 1 86 ? 3.666 3.592 5.783 1.00 91.06 86 ALA A O 1
ATOM 629 N N . LEU A 1 87 ? 2.049 3.395 4.243 1.00 91.06 87 LEU A N 1
ATOM 630 C CA . LEU A 1 87 ? 0.974 3.866 5.129 1.00 91.06 87 LEU A CA 1
ATOM 631 C C . LEU A 1 87 ? 0.739 2.922 6.317 1.00 91.06 87 LEU A C 1
ATOM 633 O O . LEU A 1 87 ? 0.469 3.378 7.430 1.00 91.06 87 LEU A O 1
ATOM 637 N N . ILE A 1 88 ? 0.858 1.609 6.102 1.00 91.56 88 ILE A N 1
ATOM 638 C CA . ILE A 1 88 ? 0.760 0.608 7.173 1.00 91.56 88 ILE A CA 1
ATOM 639 C C . ILE A 1 88 ? 1.991 0.681 8.085 1.00 91.56 88 ILE A C 1
ATOM 641 O O . ILE A 1 88 ? 1.854 0.674 9.312 1.00 91.56 88 ILE A O 1
ATOM 645 N N . ALA A 1 89 ? 3.188 0.798 7.504 1.00 89.38 89 ALA A N 1
ATOM 646 C CA . ALA A 1 89 ? 4.442 0.937 8.234 1.00 89.38 89 ALA A CA 1
ATOM 647 C C . ALA A 1 89 ? 4.447 2.195 9.114 1.00 89.38 89 ALA A C 1
ATOM 649 O O . ALA A 1 89 ? 4.877 2.113 10.258 1.00 89.38 89 ALA A O 1
ATOM 650 N N . ALA A 1 90 ? 3.882 3.315 8.654 1.00 89.50 90 ALA A N 1
ATOM 651 C CA . ALA A 1 90 ? 3.756 4.554 9.429 1.00 89.50 90 ALA A CA 1
ATOM 652 C C . ALA A 1 90 ? 2.944 4.398 10.734 1.00 89.50 90 ALA A C 1
ATOM 654 O O . ALA A 1 90 ? 3.116 5.179 11.667 1.00 89.50 90 ALA A O 1
ATOM 655 N N . GLN A 1 91 ? 2.073 3.384 10.833 1.00 89.31 91 GLN A N 1
ATOM 656 C CA . GLN A 1 91 ? 1.334 3.051 12.064 1.00 89.31 91 GLN A CA 1
ATOM 657 C C . GLN A 1 91 ? 2.036 1.986 12.926 1.00 89.31 91 GLN A C 1
ATOM 659 O O . GLN A 1 91 ? 1.503 1.543 13.949 1.00 89.31 91 GLN A O 1
ATOM 664 N N . CYS A 1 92 ? 3.218 1.529 12.516 1.00 85.94 92 CYS A N 1
ATOM 665 C CA . CYS A 1 92 ? 4.024 0.566 13.252 1.00 85.94 92 CYS A CA 1
ATOM 666 C C . CYS A 1 92 ? 5.053 1.278 14.147 1.00 85.94 92 CYS A C 1
ATOM 668 O O . CYS A 1 92 ? 5.521 2.370 13.820 1.00 85.94 92 CYS A O 1
ATOM 670 N N . PRO A 1 93 ? 5.460 0.663 15.273 1.00 80.31 93 PRO A N 1
ATOM 671 C CA . PRO A 1 93 ? 6.598 1.153 16.043 1.00 80.31 93 PRO A CA 1
ATOM 672 C C . PRO A 1 93 ? 7.858 1.234 15.168 1.00 80.31 93 PRO A C 1
ATOM 674 O O . PRO A 1 93 ? 8.243 0.241 14.558 1.00 80.31 93 PRO A O 1
ATOM 677 N N . GLY A 1 94 ? 8.499 2.405 15.114 1.00 78.31 94 GLY A N 1
ATOM 678 C CA . GLY A 1 94 ? 9.682 2.635 14.272 1.00 78.31 94 GLY A CA 1
ATOM 679 C C . GLY A 1 94 ? 9.379 2.943 12.801 1.00 78.31 94 GLY A C 1
ATOM 680 O O . GLY A 1 94 ? 10.311 3.062 12.009 1.00 78.31 94 GLY A O 1
ATOM 681 N N . GLY A 1 95 ? 8.102 3.075 12.435 1.00 81.69 95 GLY A N 1
ATOM 682 C CA . GLY A 1 95 ? 7.695 3.590 11.135 1.00 81.69 95 GLY A CA 1
ATOM 683 C C . GLY A 1 95 ? 7.874 5.096 11.013 1.00 81.69 95 GLY A C 1
ATOM 684 O O . GLY A 1 95 ? 7.705 5.834 11.983 1.00 81.69 95 GLY A O 1
ATOM 685 N N . GLU A 1 96 ? 8.187 5.543 9.800 1.00 77.94 96 GLU A N 1
ATOM 686 C CA . GLU A 1 96 ? 8.235 6.965 9.472 1.00 77.94 96 GLU A CA 1
ATOM 687 C C . GLU A 1 96 ? 6.839 7.460 9.072 1.00 77.94 96 GLU A C 1
ATOM 689 O O . GLU A 1 96 ? 6.158 6.779 8.297 1.00 77.94 96 GLU A O 1
ATOM 694 N N . PRO A 1 97 ? 6.406 8.639 9.550 1.00 79.56 97 PRO A N 1
ATOM 695 C CA . PRO A 1 97 ? 5.204 9.284 9.045 1.00 79.56 97 PRO A CA 1
ATOM 696 C C . PRO A 1 97 ? 5.311 9.548 7.541 1.00 79.56 97 PRO A C 1
ATOM 698 O O . PRO A 1 97 ? 6.346 9.993 7.045 1.00 79.56 97 PRO A O 1
ATOM 701 N N . VAL A 1 98 ? 4.215 9.327 6.817 1.00 80.38 98 VAL A N 1
ATOM 702 C CA . VAL A 1 98 ? 4.091 9.779 5.429 1.00 80.38 98 VAL A CA 1
ATOM 703 C C . VAL A 1 98 ? 3.700 11.256 5.457 1.00 80.38 98 VAL A C 1
ATOM 705 O O . VAL A 1 98 ? 2.528 11.583 5.619 1.00 80.38 98 VAL A O 1
ATOM 708 N N . ASP A 1 99 ? 4.696 12.133 5.342 1.00 76.31 99 ASP A N 1
ATOM 709 C CA . ASP A 1 99 ? 4.540 13.593 5.289 1.00 76.31 99 ASP A CA 1
ATOM 710 C C . ASP A 1 99 ? 5.112 14.119 3.965 1.00 76.31 99 ASP A C 1
ATOM 712 O O . ASP A 1 99 ? 6.230 14.623 3.880 1.00 76.31 99 ASP A O 1
ATOM 716 N N . THR A 1 100 ? 4.364 13.884 2.888 1.00 78.19 100 THR A N 1
ATOM 717 C CA . THR A 1 100 ? 4.704 14.304 1.523 1.00 78.19 100 THR A CA 1
ATOM 718 C C . THR A 1 100 ? 3.475 14.921 0.862 1.00 78.19 100 THR A C 1
ATOM 720 O O . THR A 1 100 ? 2.368 14.403 1.049 1.00 78.19 100 THR A O 1
ATOM 723 N N . PRO A 1 101 ? 3.624 15.999 0.065 1.00 77.19 101 PRO A N 1
ATOM 724 C CA . PRO A 1 101 ? 2.505 16.588 -0.673 1.00 77.19 101 PRO A CA 1
ATOM 725 C C . PRO A 1 101 ? 1.869 15.619 -1.682 1.00 77.19 101 PRO A C 1
ATOM 727 O O . PRO A 1 101 ? 0.750 15.861 -2.121 1.00 77.19 101 PRO A O 1
ATOM 730 N N . TYR A 1 102 ? 2.565 14.535 -2.037 1.00 77.00 102 TYR A N 1
ATOM 731 C CA . TYR A 1 102 ? 2.080 13.494 -2.948 1.00 77.00 102 TYR A CA 1
ATOM 732 C C . TYR A 1 102 ? 1.393 12.321 -2.225 1.00 77.00 102 TYR A C 1
ATOM 734 O O . TYR A 1 102 ? 0.887 11.407 -2.870 1.00 77.00 102 TYR A O 1
ATOM 742 N N . GLY A 1 103 ? 1.374 12.334 -0.889 1.00 82.25 103 GLY A N 1
ATOM 743 C CA . GLY A 1 103 ? 0.682 11.351 -0.060 1.00 82.25 103 GLY A CA 1
ATOM 744 C C . GLY A 1 103 ? -0.787 11.717 0.179 1.00 82.25 103 GLY A C 1
ATOM 745 O O . GLY A 1 103 ? -1.224 12.817 -0.175 1.00 82.25 103 GLY A O 1
ATOM 746 N N . PRO A 1 104 ? -1.569 10.817 0.800 1.00 81.50 104 PRO A N 1
ATOM 747 C CA . PRO A 1 104 ? -2.961 11.102 1.120 1.00 81.50 104 PRO A CA 1
ATOM 748 C C . PRO A 1 104 ? -3.054 12.244 2.137 1.00 81.50 104 PRO A C 1
ATOM 750 O O . PRO A 1 104 ? -2.379 12.242 3.166 1.00 81.50 104 PRO A O 1
ATOM 753 N N . GLN A 1 105 ? -3.915 13.214 1.853 1.00 85.81 105 GLN A N 1
ATOM 754 C CA . GLN A 1 105 ? -4.101 14.413 2.669 1.00 85.81 105 GLN A CA 1
ATOM 755 C C . GLN A 1 105 ? -5.037 14.162 3.849 1.00 85.81 105 GLN A C 1
ATOM 757 O O . GLN A 1 105 ? -4.968 14.833 4.882 1.00 85.81 105 GLN A O 1
ATOM 762 N N . ALA A 1 106 ? -5.943 13.200 3.712 1.00 84.00 106 ALA A N 1
ATOM 763 C CA . ALA A 1 106 ? -6.858 12.841 4.772 1.00 84.00 106 ALA A CA 1
ATOM 764 C C . ALA A 1 106 ? -6.264 11.747 5.671 1.00 84.00 106 ALA A C 1
ATOM 766 O O . ALA A 1 106 ? -5.606 10.814 5.218 1.00 84.00 106 ALA A O 1
ATOM 767 N N . SER A 1 107 ? -6.574 11.806 6.968 1.00 85.25 107 SER A N 1
ATOM 768 C CA . SER A 1 107 ? -6.030 10.860 7.948 1.00 85.25 107 SER A CA 1
ATOM 769 C C . SER A 1 107 ? -6.396 9.409 7.632 1.00 85.25 107 SER A C 1
ATOM 771 O O . SER A 1 107 ? -7.555 9.087 7.348 1.00 85.25 107 SER A O 1
ATOM 773 N N . MET A 1 108 ? -5.415 8.513 7.717 1.00 87.88 108 MET A N 1
ATOM 774 C CA . MET A 1 108 ? -5.662 7.081 7.567 1.00 87.88 108 MET A CA 1
ATOM 775 C C . MET A 1 108 ? -6.423 6.519 8.777 1.00 87.88 108 MET A C 1
ATOM 777 O O . MET A 1 108 ? -6.190 6.963 9.906 1.00 87.88 108 MET A O 1
ATOM 781 N N . PRO A 1 109 ? -7.331 5.545 8.572 1.00 88.62 109 PRO A N 1
ATOM 782 C CA . PRO A 1 109 ? -7.928 4.814 9.682 1.00 88.62 109 PRO A CA 1
ATOM 783 C C . PRO A 1 109 ? -6.862 3.974 10.395 1.00 88.62 109 PRO A C 1
ATOM 785 O O . PRO A 1 109 ? -5.806 3.688 9.832 1.00 88.62 109 PRO A O 1
ATOM 788 N N . VAL A 1 110 ? -7.158 3.534 11.619 1.00 89.88 110 VAL A N 1
ATOM 789 C CA . VAL A 1 110 ? -6.316 2.544 12.301 1.00 89.88 110 VAL A CA 1
ATOM 790 C C . VAL A 1 110 ? -6.385 1.232 11.526 1.00 89.88 110 VAL A C 1
ATOM 792 O O . VAL A 1 110 ? -7.470 0.679 11.348 1.00 89.88 110 VAL A O 1
ATOM 795 N N . PHE A 1 111 ? -5.236 0.745 11.064 1.00 88.50 111 PHE A N 1
ATOM 796 C CA . PHE A 1 111 ? -5.168 -0.480 10.278 1.00 88.50 111 PHE A CA 1
ATOM 797 C C . PHE A 1 111 ? -5.158 -1.730 11.165 1.00 88.50 111 PHE A C 1
ATOM 799 O O . PHE A 1 111 ? -4.452 -1.760 12.180 1.00 88.50 111 PHE A O 1
ATOM 806 N N . PRO A 1 112 ? -5.901 -2.787 10.791 1.00 89.81 112 PRO A N 1
ATOM 807 C CA . PRO A 1 112 ? -5.834 -4.055 11.498 1.00 89.81 112 PRO A CA 1
ATOM 808 C C . PRO A 1 112 ? -4.480 -4.746 11.253 1.00 89.81 112 PRO A C 1
ATOM 810 O O . PRO A 1 112 ? -3.800 -4.517 10.250 1.00 89.81 112 PRO A O 1
ATOM 813 N N . SER A 1 113 ? -4.037 -5.563 12.213 1.00 86.88 113 SER A N 1
ATOM 814 C CA . SER A 1 113 ? -2.670 -6.105 12.226 1.00 86.88 113 SER A CA 1
ATOM 815 C C . SER A 1 113 ? -2.389 -7.124 11.118 1.00 86.88 113 SER A C 1
ATOM 817 O O . SER A 1 113 ? -1.227 -7.326 10.775 1.00 86.88 113 SER A O 1
ATOM 819 N N . ASP A 1 114 ? -3.422 -7.744 10.544 1.00 90.06 114 ASP A N 1
ATOM 820 C CA . ASP A 1 114 ? -3.324 -8.631 9.377 1.00 90.06 114 ASP A CA 1
ATOM 821 C C . ASP A 1 114 ? -2.789 -7.901 8.139 1.00 90.06 114 ASP A C 1
ATOM 823 O O . ASP A 1 114 ? -2.049 -8.494 7.355 1.00 90.06 114 ASP A O 1
ATOM 827 N N . LEU A 1 115 ? -3.069 -6.598 8.000 1.00 92.25 115 LEU A N 1
ATOM 828 C CA . LEU A 1 115 ? -2.538 -5.805 6.890 1.00 92.25 115 LEU A CA 1
ATOM 829 C C . LEU A 1 115 ? -1.010 -5.716 6.905 1.00 92.25 115 LEU A C 1
ATOM 831 O O . LEU A 1 115 ? -0.416 -5.565 5.845 1.00 92.25 115 LEU A O 1
ATOM 835 N N . ARG A 1 116 ? -0.354 -5.854 8.066 1.00 92.25 116 ARG A N 1
ATOM 836 C CA . ARG A 1 116 ? 1.119 -5.884 8.133 1.00 92.25 116 ARG A CA 1
ATOM 837 C C . ARG A 1 116 ? 1.688 -7.118 7.443 1.00 92.25 116 ARG A C 1
ATOM 839 O O . ARG A 1 116 ? 2.693 -7.016 6.750 1.00 92.25 116 ARG A O 1
ATOM 846 N N . VAL A 1 117 ? 1.023 -8.260 7.615 1.00 91.06 117 VAL A N 1
ATOM 847 C CA . VAL A 1 117 ? 1.420 -9.528 6.993 1.00 91.06 117 VAL A CA 1
ATOM 848 C C . VAL A 1 117 ? 1.201 -9.457 5.485 1.00 91.06 117 VAL A C 1
ATOM 850 O O . VAL A 1 117 ? 2.115 -9.765 4.730 1.00 91.06 117 VAL A O 1
ATOM 853 N N . LEU A 1 118 ? 0.038 -8.959 5.050 1.00 93.56 118 LEU A N 1
ATOM 854 C CA . LEU A 1 118 ? -0.252 -8.763 3.626 1.00 93.56 118 LEU A CA 1
ATOM 855 C C . LEU A 1 118 ? 0.710 -7.764 2.969 1.00 93.56 118 LEU A C 1
ATOM 857 O O . LEU A 1 118 ? 1.121 -7.962 1.831 1.00 93.56 118 LEU A O 1
ATOM 861 N N . ALA A 1 119 ? 1.089 -6.700 3.678 1.00 93.31 119 ALA A N 1
ATOM 862 C CA . ALA A 1 119 ? 2.065 -5.742 3.180 1.00 93.31 119 ALA A CA 1
ATOM 863 C C . ALA A 1 119 ? 3.457 -6.372 3.032 1.00 93.31 119 ALA A C 1
ATOM 865 O O . ALA A 1 119 ? 4.081 -6.191 1.992 1.00 93.31 119 ALA A O 1
ATOM 866 N N . ASP A 1 120 ? 3.935 -7.141 4.017 1.00 92.44 120 ASP A N 1
ATOM 867 C CA . ASP A 1 120 ? 5.223 -7.839 3.892 1.00 92.44 120 ASP A CA 1
ATOM 868 C C . ASP A 1 120 ? 5.227 -8.838 2.725 1.00 92.44 120 ASP A C 1
ATOM 870 O O . ASP A 1 120 ? 6.186 -8.877 1.954 1.00 92.44 120 ASP A O 1
ATOM 874 N N . GLU A 1 121 ? 4.140 -9.594 2.554 1.00 91.69 121 GLU A N 1
ATOM 875 C CA . GLU A 1 121 ? 3.991 -10.575 1.477 1.00 91.69 121 GLU A CA 1
ATOM 876 C C . GLU A 1 121 ? 3.956 -9.910 0.093 1.00 91.69 121 GLU A C 1
ATOM 878 O O . GLU A 1 121 ? 4.667 -10.338 -0.819 1.00 91.69 121 GLU A O 1
ATOM 883 N N . ALA A 1 122 ? 3.214 -8.809 -0.058 1.00 91.31 122 ALA A N 1
ATOM 884 C CA . ALA A 1 122 ? 3.199 -8.030 -1.294 1.00 91.31 122 ALA A CA 1
ATOM 885 C C . ALA A 1 122 ? 4.590 -7.461 -1.627 1.00 91.31 122 ALA A C 1
ATOM 887 O O . ALA A 1 122 ? 5.043 -7.558 -2.768 1.00 91.31 122 ALA A O 1
ATOM 888 N N . LEU A 1 123 ? 5.309 -6.920 -0.634 1.00 89.88 123 LEU A N 1
ATOM 889 C CA . LEU A 1 123 ? 6.674 -6.419 -0.832 1.00 89.88 123 LEU A CA 1
ATOM 890 C C . LEU A 1 123 ? 7.657 -7.543 -1.188 1.00 89.88 123 LEU A C 1
ATOM 892 O O . LEU A 1 123 ? 8.557 -7.323 -1.998 1.00 89.88 123 LEU A O 1
ATOM 896 N N . ALA A 1 124 ? 7.495 -8.740 -0.617 1.00 88.81 124 ALA A N 1
ATOM 897 C CA . ALA A 1 124 ? 8.282 -9.914 -0.990 1.00 88.81 124 ALA A CA 1
ATOM 898 C C . ALA A 1 124 ? 8.037 -10.301 -2.454 1.00 88.81 124 ALA A C 1
ATOM 900 O O . ALA A 1 124 ? 8.986 -10.469 -3.215 1.00 88.81 124 ALA A O 1
ATOM 901 N N . ARG A 1 125 ? 6.768 -10.342 -2.873 1.00 86.69 125 ARG A N 1
ATOM 902 C CA . ARG A 1 125 ? 6.375 -10.654 -4.251 1.00 86.69 125 ARG A CA 1
ATOM 903 C C . ARG A 1 125 ? 6.922 -9.654 -5.273 1.00 86.69 125 ARG A C 1
ATOM 905 O O . ARG A 1 125 ? 7.272 -10.069 -6.378 1.00 86.69 125 ARG A O 1
ATOM 912 N N . ILE A 1 126 ? 6.990 -8.369 -4.917 1.00 84.69 126 ILE A N 1
ATOM 913 C CA . ILE A 1 126 ? 7.604 -7.315 -5.742 1.00 84.69 126 ILE A CA 1
ATOM 914 C C . ILE A 1 126 ? 9.124 -7.494 -5.815 1.00 84.69 126 ILE A C 1
ATOM 916 O O . ILE A 1 126 ? 9.707 -7.321 -6.882 1.00 84.69 126 ILE A O 1
ATOM 920 N N . ALA A 1 127 ? 9.771 -7.831 -4.696 1.00 82.06 127 ALA A N 1
ATOM 921 C CA . ALA A 1 127 ? 11.218 -8.031 -4.642 1.00 82.06 127 ALA A CA 1
ATOM 922 C C . ALA A 1 127 ? 11.682 -9.258 -5.447 1.00 82.06 127 ALA A C 1
ATOM 924 O O . ALA A 1 127 ? 12.759 -9.214 -6.039 1.00 82.06 127 ALA A O 1
ATOM 925 N N . ASP A 1 128 ? 10.862 -10.311 -5.480 1.00 79.25 128 ASP A N 1
ATOM 926 C CA . ASP A 1 128 ? 11.136 -11.562 -6.198 1.00 79.25 128 ASP A CA 1
ATOM 927 C C . ASP A 1 128 ? 10.763 -11.499 -7.695 1.00 79.25 128 ASP A C 1
ATOM 929 O O . ASP A 1 128 ? 11.042 -12.437 -8.444 1.00 79.25 128 ASP A O 1
ATOM 933 N N . ASP A 1 129 ? 10.131 -10.415 -8.163 1.00 71.12 129 ASP A N 1
ATOM 934 C CA . ASP A 1 129 ? 9.749 -10.270 -9.569 1.00 71.12 129 ASP A CA 1
ATOM 935 C C . ASP A 1 129 ? 10.952 -9.909 -10.456 1.00 71.12 129 ASP A C 1
ATOM 937 O O . ASP A 1 129 ? 11.232 -8.737 -10.717 1.00 71.12 129 ASP A O 1
ATOM 941 N N . GLU A 1 130 ? 11.653 -10.929 -10.964 1.00 55.84 130 GLU A N 1
ATOM 942 C CA . GLU A 1 130 ? 12.756 -10.753 -11.924 1.00 55.84 130 GLU A CA 1
ATOM 943 C C . GLU A 1 130 ? 12.307 -10.087 -13.241 1.00 55.84 130 GLU A C 1
ATOM 945 O O . GLU A 1 130 ? 13.111 -9.431 -13.905 1.00 55.84 130 GLU A O 1
ATOM 950 N N . ALA A 1 131 ? 11.027 -10.220 -13.614 1.00 51.91 131 ALA A N 1
ATOM 951 C CA . ALA A 1 131 ? 10.423 -9.561 -14.778 1.00 51.91 131 ALA A CA 1
ATOM 952 C C . ALA A 1 131 ? 9.760 -8.212 -14.430 1.00 51.91 131 ALA A C 1
ATOM 954 O O . ALA A 1 131 ? 9.176 -7.566 -15.307 1.00 51.91 131 ALA A O 1
ATOM 955 N N . GLY A 1 132 ? 9.837 -7.807 -13.161 1.00 51.78 132 GLY A N 1
ATOM 956 C CA . GLY A 1 132 ? 9.153 -6.655 -12.590 1.00 51.78 132 GLY A CA 1
ATOM 957 C C . GLY A 1 132 ? 9.798 -5.321 -12.955 1.00 51.78 132 GLY A C 1
ATOM 958 O O . GLY A 1 132 ? 10.535 -5.239 -13.943 1.00 51.78 132 GLY A O 1
ATOM 959 N N . PRO A 1 133 ? 9.575 -4.256 -12.155 1.00 50.56 133 PRO A N 1
ATOM 960 C CA . PRO A 1 133 ? 10.137 -2.929 -12.411 1.00 50.56 133 PRO A CA 1
ATOM 961 C C . PRO A 1 133 ? 11.627 -3.007 -12.761 1.00 50.56 133 PRO A C 1
ATOM 963 O O . PRO A 1 133 ? 12.056 -2.350 -13.706 1.00 50.56 133 PRO A O 1
ATOM 966 N N . ALA A 1 134 ? 12.363 -3.891 -12.061 1.00 47.88 134 ALA A N 1
ATOM 967 C CA . ALA A 1 134 ? 13.761 -4.296 -12.261 1.00 47.88 134 ALA A CA 1
ATOM 968 C C . ALA A 1 134 ? 14.190 -4.386 -13.737 1.00 47.88 134 ALA A C 1
ATOM 970 O O . ALA A 1 134 ? 15.197 -3.795 -14.124 1.00 47.88 134 ALA A O 1
ATOM 971 N N . ALA A 1 135 ? 13.405 -5.083 -14.563 1.00 49.22 135 ALA A N 1
ATOM 972 C CA . ALA A 1 135 ? 13.723 -5.352 -15.962 1.00 49.22 135 ALA A CA 1
ATOM 973 C C . ALA A 1 135 ? 13.619 -4.106 -16.863 1.00 49.22 135 ALA A C 1
ATOM 975 O O . ALA A 1 135 ? 14.158 -4.105 -17.970 1.00 49.22 135 ALA A O 1
ATOM 976 N N . ASN A 1 136 ? 12.948 -3.047 -16.397 1.00 54.75 136 ASN A N 1
ATOM 977 C CA . ASN A 1 136 ? 12.727 -1.806 -17.139 1.00 54.75 136 ASN A CA 1
ATOM 978 C C . ASN A 1 136 ? 13.568 -0.621 -16.612 1.00 54.75 136 ASN A C 1
ATOM 980 O O . ASN A 1 136 ? 13.466 0.486 -17.148 1.00 54.75 136 ASN A O 1
ATOM 984 N N . TRP A 1 137 ? 14.405 -0.823 -15.582 1.00 57.97 137 TRP A N 1
ATOM 985 C CA . TRP A 1 137 ? 15.311 0.219 -15.086 1.00 57.97 137 TRP A CA 1
ATOM 986 C C . TRP A 1 137 ? 16.567 0.316 -15.943 1.00 57.97 137 TRP A C 1
ATOM 988 O O . TRP A 1 137 ? 17.290 -0.654 -16.155 1.00 57.97 137 TRP A O 1
ATOM 998 N N . VAL A 1 138 ? 16.863 1.537 -16.379 1.00 49.97 138 VAL A N 1
ATOM 999 C CA . VAL A 1 138 ? 18.063 1.849 -17.164 1.00 49.97 138 VAL A CA 1
ATOM 1000 C C . VAL A 1 138 ? 19.298 2.029 -16.261 1.00 49.97 138 VAL A C 1
ATOM 1002 O O . VAL A 1 138 ? 20.421 1.859 -16.730 1.00 49.97 138 VAL A O 1
ATOM 1005 N N . ASP A 1 139 ? 19.111 2.331 -14.964 1.00 66.00 139 ASP A N 1
ATOM 1006 C CA . ASP A 1 139 ? 20.193 2.591 -13.997 1.00 66.00 139 ASP A CA 1
ATOM 1007 C C . ASP A 1 139 ? 20.199 1.578 -12.822 1.00 66.00 139 ASP A C 1
ATOM 1009 O O . ASP A 1 139 ? 19.260 1.555 -12.016 1.00 66.00 139 ASP A O 1
ATOM 1013 N N . PRO A 1 140 ? 21.277 0.785 -12.652 1.00 66.06 140 PRO A N 1
ATOM 1014 C CA . PRO A 1 140 ? 21.462 -0.139 -11.527 1.00 66.06 140 PRO A CA 1
ATOM 1015 C C . PRO A 1 140 ? 21.449 0.521 -10.137 1.00 66.06 140 PRO A C 1
ATOM 1017 O O . PRO A 1 140 ? 21.247 -0.155 -9.126 1.00 66.06 140 PRO A O 1
ATOM 1020 N N . THR A 1 141 ? 21.713 1.824 -10.059 1.00 68.44 141 THR A N 1
ATOM 1021 C CA . THR A 1 141 ? 21.731 2.610 -8.816 1.00 68.44 141 THR A CA 1
ATOM 1022 C C . THR A 1 141 ? 20.319 2.836 -8.288 1.00 68.44 141 THR A C 1
ATOM 1024 O O . THR A 1 141 ? 20.082 2.629 -7.098 1.00 68.44 141 THR A O 1
ATOM 1027 N N . HIS A 1 142 ? 19.371 3.178 -9.166 1.00 65.19 142 HIS A N 1
ATOM 1028 C CA . HIS A 1 142 ? 17.960 3.328 -8.799 1.00 65.19 142 HIS A CA 1
ATOM 1029 C C . HIS A 1 142 ? 17.353 1.993 -8.357 1.00 65.19 142 HIS A C 1
ATOM 1031 O O . HIS A 1 142 ? 16.626 1.945 -7.369 1.00 65.19 142 HIS A O 1
ATOM 1037 N N . TRP A 1 143 ? 17.749 0.888 -8.997 1.00 68.62 143 TRP A N 1
ATOM 1038 C CA . TRP A 1 143 ? 17.372 -0.454 -8.547 1.00 68.62 143 TRP A CA 1
ATOM 1039 C C . TRP A 1 143 ? 17.833 -0.743 -7.109 1.00 68.62 143 TRP A C 1
ATOM 1041 O O . TRP A 1 143 ? 17.042 -1.180 -6.276 1.00 68.62 143 TRP A O 1
ATOM 1051 N N . LYS A 1 144 ? 19.092 -0.438 -6.765 1.00 72.94 144 LYS A N 1
ATOM 1052 C CA . LYS A 1 144 ? 19.601 -0.627 -5.394 1.00 72.94 144 LYS A CA 1
ATOM 1053 C C . LYS A 1 144 ? 18.888 0.251 -4.367 1.00 72.94 144 LYS A C 1
ATOM 1055 O O . LYS A 1 144 ? 18.638 -0.201 -3.252 1.00 72.94 144 LYS A O 1
ATOM 1060 N N . GLN A 1 145 ? 18.582 1.497 -4.723 1.00 71.06 145 GLN A N 1
ATOM 1061 C CA . GLN A 1 145 ? 17.821 2.402 -3.858 1.00 71.06 145 GLN A CA 1
ATOM 1062 C C . GLN A 1 145 ? 16.411 1.861 -3.614 1.00 71.06 145 GLN A C 1
ATOM 1064 O O . GLN A 1 145 ? 15.977 1.787 -2.467 1.00 71.06 145 GLN A O 1
ATOM 1069 N N . TRP A 1 146 ? 15.746 1.376 -4.661 1.00 73.44 146 TRP A N 1
ATOM 1070 C CA . TRP A 1 146 ? 14.443 0.729 -4.558 1.00 73.44 146 TRP A CA 1
ATOM 1071 C C . TRP A 1 146 ? 14.477 -0.509 -3.650 1.00 73.44 146 TRP A C 1
ATOM 1073 O O . TRP A 1 146 ? 13.676 -0.629 -2.724 1.00 73.44 146 TRP A O 1
ATOM 1083 N N . GLN A 1 147 ? 15.466 -1.394 -3.821 1.00 77.31 147 GLN A N 1
ATOM 1084 C CA . GLN A 1 147 ? 15.652 -2.550 -2.933 1.00 77.31 147 GLN A CA 1
ATOM 1085 C C . GLN A 1 147 ? 15.877 -2.140 -1.468 1.00 77.31 147 GLN A C 1
ATOM 1087 O O . GLN A 1 147 ? 15.391 -2.812 -0.552 1.00 77.31 147 GLN A O 1
ATOM 1092 N N . ALA A 1 148 ? 16.588 -1.035 -1.225 1.00 80.44 148 ALA A N 1
ATOM 1093 C CA . ALA A 1 148 ? 16.788 -0.503 0.120 1.00 80.44 148 ALA A CA 1
ATOM 1094 C C . ALA A 1 148 ? 15.475 0.006 0.740 1.00 80.44 148 ALA A C 1
ATOM 1096 O O . ALA A 1 148 ? 15.230 -0.245 1.923 1.00 80.44 148 ALA A O 1
ATOM 1097 N N . VAL A 1 149 ? 14.605 0.649 -0.049 1.00 80.50 149 VAL A N 1
ATOM 1098 C CA . VAL A 1 149 ? 13.263 1.075 0.386 1.00 80.50 149 VAL A CA 1
ATOM 1099 C C . VAL A 1 149 ? 12.409 -0.133 0.768 1.00 80.50 149 VAL A C 1
ATOM 1101 O O . VAL A 1 149 ? 11.888 -0.173 1.884 1.00 80.50 149 VAL A O 1
ATOM 1104 N N . LEU A 1 150 ? 12.332 -1.154 -0.096 1.00 83.31 150 LEU A N 1
ATOM 1105 C CA . LEU A 1 150 ? 11.590 -2.388 0.195 1.00 83.31 150 LEU A CA 1
ATOM 1106 C C . LEU A 1 150 ? 12.103 -3.049 1.481 1.00 83.31 150 LEU A C 1
ATOM 1108 O O . LEU A 1 150 ? 11.318 -3.398 2.360 1.00 83.31 150 LEU A O 1
ATOM 1112 N N . THR A 1 151 ? 13.424 -3.157 1.636 1.00 85.25 151 THR A N 1
ATOM 1113 C CA . THR A 1 151 ? 14.047 -3.751 2.830 1.00 85.25 151 THR A CA 1
ATOM 1114 C C . THR A 1 151 ? 13.697 -2.975 4.102 1.00 85.25 151 THR A C 1
ATOM 1116 O O . THR A 1 151 ? 13.360 -3.583 5.118 1.00 85.25 151 THR A O 1
ATOM 1119 N N . ARG A 1 152 ? 13.732 -1.634 4.058 1.00 84.75 152 ARG A N 1
ATOM 1120 C CA . ARG A 1 152 ? 13.374 -0.784 5.204 1.00 84.75 152 ARG A CA 1
ATOM 1121 C C . ARG A 1 152 ? 11.909 -0.960 5.595 1.00 84.75 152 ARG A C 1
ATOM 1123 O O . ARG A 1 152 ? 11.621 -1.112 6.779 1.00 84.75 152 ARG A O 1
ATOM 1130 N N . LEU A 1 153 ? 10.999 -0.959 4.622 1.00 86.44 153 LEU A N 1
ATOM 1131 C CA . LEU A 1 153 ? 9.570 -1.146 4.879 1.00 86.44 153 LEU A CA 1
ATOM 1132 C C . LEU A 1 153 ? 9.294 -2.520 5.495 1.00 86.44 153 LEU A C 1
ATOM 1134 O O . LEU A 1 153 ? 8.633 -2.603 6.529 1.00 86.44 153 LEU A O 1
ATOM 1138 N N . ARG A 1 154 ? 9.872 -3.586 4.933 1.00 87.81 154 ARG A N 1
ATOM 1139 C CA . ARG A 1 154 ? 9.728 -4.947 5.470 1.00 87.81 154 ARG A CA 1
ATOM 1140 C C . ARG A 1 154 ? 10.262 -5.078 6.896 1.00 87.81 154 ARG A C 1
ATOM 1142 O O . ARG A 1 154 ? 9.634 -5.729 7.723 1.00 87.81 154 ARG A O 1
ATOM 1149 N N . ALA A 1 155 ? 11.363 -4.402 7.230 1.00 87.25 155 ALA A N 1
ATOM 1150 C CA . ALA A 1 155 ? 11.900 -4.400 8.592 1.00 87.25 155 ALA A CA 1
ATOM 1151 C C . ALA A 1 155 ? 10.953 -3.754 9.622 1.00 87.25 155 ALA A C 1
ATOM 1153 O O . ALA A 1 155 ? 10.915 -4.194 10.768 1.00 87.25 155 ALA A O 1
ATOM 1154 N N . VAL A 1 156 ? 10.187 -2.733 9.222 1.00 86.56 156 VAL A N 1
ATOM 1155 C CA . VAL A 1 156 ? 9.188 -2.067 10.081 1.00 86.56 156 VAL A CA 1
ATOM 1156 C C . VAL A 1 156 ? 7.897 -2.885 10.189 1.00 86.56 156 VAL A C 1
ATOM 1158 O O . VAL A 1 156 ? 7.248 -2.895 11.235 1.00 86.56 156 VAL A O 1
ATOM 1161 N N . LEU A 1 157 ? 7.511 -3.560 9.103 1.00 85.88 157 LEU A N 1
ATOM 1162 C CA . LEU A 1 157 ? 6.304 -4.388 9.040 1.00 85.88 157 LEU A CA 1
ATOM 1163 C C . LEU A 1 157 ? 6.471 -5.727 9.762 1.00 85.88 157 LEU A C 1
ATOM 1165 O O . LEU A 1 157 ? 5.489 -6.258 10.292 1.00 85.88 157 LEU A O 1
ATOM 1169 N N . ALA A 1 158 ? 7.698 -6.254 9.810 1.00 76.19 158 ALA A N 1
ATOM 1170 C CA . ALA A 1 158 ? 8.016 -7.462 10.54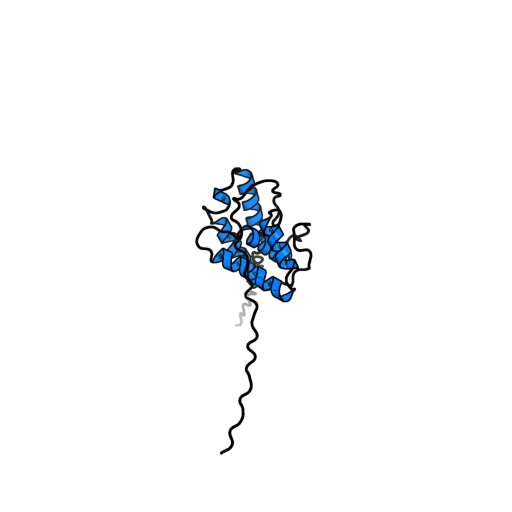7 1.00 76.19 158 ALA A CA 1
ATOM 1171 C C . ALA A 1 158 ? 7.609 -7.301 12.022 1.00 76.19 158 ALA A C 1
ATOM 1173 O O . ALA A 1 158 ? 7.911 -6.278 12.648 1.00 76.19 158 ALA A O 1
ATOM 1174 N N . PRO A 1 159 ? 6.922 -8.294 12.616 1.00 63.50 159 PRO A N 1
ATOM 1175 C CA . PRO A 1 159 ? 6.651 -8.257 14.041 1.00 63.50 159 PRO A CA 1
ATOM 1176 C C . PRO A 1 159 ? 7.986 -8.128 14.789 1.00 63.50 159 PRO A C 1
ATOM 1178 O O . PRO A 1 159 ? 8.956 -8.793 14.403 1.00 63.50 159 PRO A O 1
ATOM 1181 N N . PRO A 1 160 ? 8.069 -7.295 15.847 1.00 56.72 160 PRO A N 1
ATOM 1182 C CA . PRO A 1 160 ? 9.278 -7.233 16.653 1.00 56.72 160 PRO A CA 1
ATOM 1183 C C . PRO A 1 160 ? 9.630 -8.660 17.090 1.00 56.72 160 PRO A C 1
ATOM 1185 O O . PRO A 1 160 ? 8.711 -9.414 17.442 1.00 56.72 160 PRO A O 1
ATOM 1188 N N . PRO A 1 161 ? 10.918 -9.062 17.038 1.00 51.19 161 PRO A N 1
ATOM 1189 C CA . PRO A 1 161 ? 11.308 -10.402 17.446 1.00 51.19 161 PRO A CA 1
ATOM 1190 C C . PRO A 1 161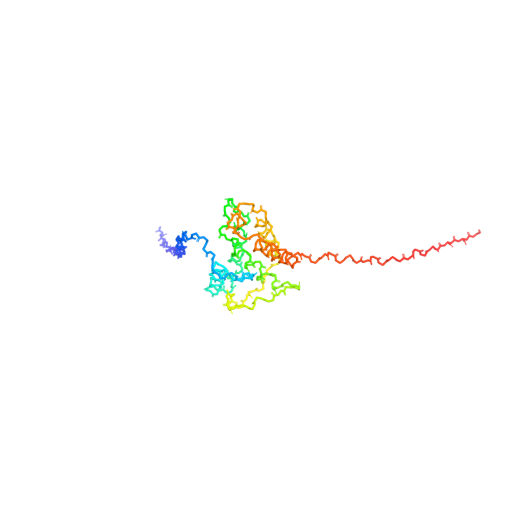 ? 10.712 -10.664 18.829 1.00 51.19 161 PRO A C 1
ATOM 1192 O O . PRO A 1 161 ? 10.730 -9.743 19.659 1.00 51.19 161 PRO A O 1
ATOM 1195 N N . PRO A 1 162 ? 10.141 -11.862 19.083 1.00 49.34 162 PRO A N 1
ATOM 1196 C CA . PRO A 1 162 ? 9.598 -12.167 20.393 1.00 49.34 162 PRO A CA 1
ATOM 1197 C C . PRO A 1 162 ? 10.705 -11.862 21.387 1.00 49.34 162 PRO A C 1
ATOM 1199 O O . PRO A 1 162 ? 11.796 -12.429 21.298 1.00 49.34 162 PRO A O 1
ATOM 1202 N N . SER A 1 163 ? 10.450 -10.887 22.261 1.00 51.34 163 SER A N 1
ATOM 1203 C CA . SER A 1 163 ? 11.375 -10.548 23.326 1.00 51.34 163 SER A CA 1
ATOM 1204 C C . SER A 1 163 ? 11.497 -11.831 24.129 1.00 51.34 163 SER A C 1
ATOM 1206 O O . SER A 1 163 ? 10.555 -12.219 24.820 1.00 51.34 163 SER A O 1
ATOM 1208 N N . ILE A 1 164 ? 12.586 -12.574 23.920 1.00 54.81 164 ILE A N 1
ATOM 1209 C CA . ILE A 1 164 ? 12.900 -13.732 24.738 1.00 54.81 164 ILE A CA 1
ATOM 1210 C C . ILE A 1 164 ? 13.032 -13.135 26.127 1.00 54.81 164 ILE A C 1
ATOM 1212 O O . ILE A 1 164 ? 14.025 -12.480 26.443 1.00 54.81 164 ILE A O 1
ATOM 1216 N N . ALA A 1 165 ? 11.976 -13.298 26.924 1.00 53.97 165 ALA A N 1
ATOM 1217 C CA . ALA A 1 165 ? 12.054 -13.167 28.356 1.00 53.97 165 ALA A CA 1
ATOM 1218 C C . ALA A 1 165 ? 13.154 -14.146 28.749 1.00 53.97 165 ALA A C 1
ATOM 1220 O O . ALA A 1 165 ? 12.968 -15.363 28.689 1.00 53.97 165 ALA A O 1
ATOM 1221 N N . LEU A 1 166 ? 14.343 -13.601 28.996 1.00 53.34 166 LEU A N 1
ATOM 1222 C CA . LEU A 1 166 ? 15.480 -14.332 29.508 1.00 53.34 166 LEU A CA 1
ATOM 1223 C C . LEU A 1 166 ? 14.976 -14.949 30.808 1.00 53.34 166 LEU A C 1
ATOM 1225 O O . LEU A 1 166 ? 14.770 -14.235 31.787 1.00 53.34 166 LEU A O 1
ATOM 1229 N N . PHE A 1 167 ? 14.631 -16.235 30.752 1.00 50.31 167 PHE A N 1
ATOM 1230 C CA . PHE A 1 167 ? 14.073 -16.956 31.880 1.00 50.31 167 PHE A CA 1
ATOM 1231 C C . PHE A 1 167 ? 14.982 -16.717 33.079 1.00 50.31 167 PHE A C 1
ATOM 1233 O O . PHE A 1 167 ? 16.180 -16.999 33.023 1.00 50.31 167 PHE A O 1
ATOM 1240 N N . ASP A 1 168 ? 14.386 -16.166 34.131 1.00 50.75 168 ASP A N 1
ATOM 1241 C CA . ASP A 1 168 ? 14.980 -15.991 35.445 1.00 50.75 168 ASP A CA 1
ATOM 1242 C C . ASP A 1 168 ? 15.457 -17.371 35.916 1.00 50.75 168 ASP A C 1
ATOM 1244 O O . ASP A 1 168 ? 14.675 -18.222 36.353 1.00 50.75 168 ASP A O 1
ATOM 1248 N N . ALA A 1 169 ? 16.745 -17.647 35.717 1.00 52.41 169 ALA A N 1
ATOM 1249 C CA . ALA A 1 169 ? 17.380 -18.873 36.154 1.00 52.41 169 ALA A CA 1
ATOM 1250 C C . ALA A 1 169 ? 17.486 -18.818 37.680 1.00 52.41 169 ALA A C 1
ATOM 1252 O O . ALA A 1 169 ? 18.512 -18.424 38.231 1.00 52.41 169 ALA A O 1
ATOM 1253 N N . GLN A 1 170 ? 16.417 -19.197 38.382 1.00 50.62 170 GLN A N 1
ATOM 1254 C CA . GLN A 1 170 ? 16.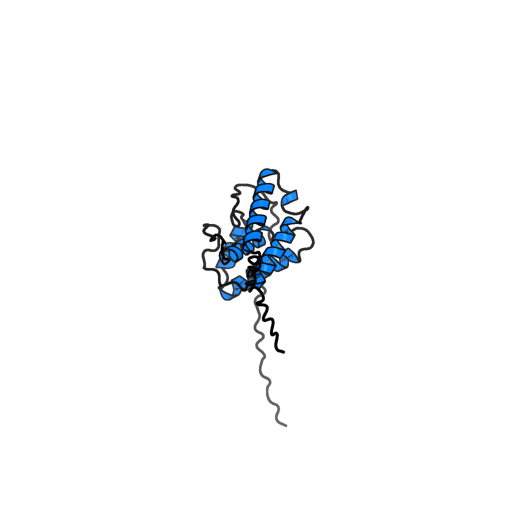504 -19.410 39.819 1.00 50.62 170 GLN A CA 1
ATOM 1255 C C . GLN A 1 170 ? 17.433 -20.606 40.080 1.00 50.62 170 GLN A C 1
ATOM 1257 O O . GLN A 1 170 ? 17.157 -21.711 39.600 1.00 50.62 170 GLN A O 1
ATOM 1262 N N . PRO A 1 171 ? 18.533 -20.438 40.836 1.00 53.59 171 PRO A N 1
ATOM 1263 C CA . PRO A 1 171 ? 19.378 -21.561 41.194 1.00 53.59 171 PRO A CA 1
ATOM 1264 C C . PRO A 1 171 ? 18.608 -22.482 42.146 1.00 53.59 171 PRO A C 1
ATOM 1266 O O . PRO A 1 171 ? 18.131 -22.061 43.203 1.00 53.59 171 PRO A O 1
ATOM 1269 N N . TYR A 1 172 ? 18.501 -23.756 41.768 1.00 43.75 172 TYR A N 1
ATOM 1270 C CA . TYR A 1 172 ? 17.961 -24.826 42.605 1.00 43.75 172 TYR A CA 1
ATOM 1271 C C . TYR A 1 172 ? 18.671 -24.838 43.970 1.00 43.75 172 TYR A C 1
ATOM 1273 O O . TYR A 1 172 ? 19.848 -25.188 44.079 1.00 43.75 172 TYR A O 1
ATOM 1281 N N . ARG A 1 173 ? 17.947 -24.483 45.038 1.00 54.38 173 ARG A N 1
ATOM 1282 C CA . ARG A 1 173 ? 18.376 -24.740 46.418 1.00 54.38 173 ARG A CA 1
ATOM 1283 C C . ARG A 1 173 ? 18.220 -26.232 46.707 1.00 54.38 173 ARG A C 1
ATOM 1285 O O . ARG A 1 173 ? 17.115 -26.715 46.933 1.00 54.38 173 ARG A O 1
ATOM 1292 N N . ASN A 1 174 ? 19.337 -26.952 46.723 1.00 46.78 174 ASN A N 1
ATOM 1293 C CA . ASN A 1 174 ? 19.421 -28.285 47.310 1.00 46.78 174 ASN A CA 1
ATOM 1294 C C . ASN A 1 174 ? 19.128 -28.187 48.822 1.00 46.78 174 ASN A C 1
ATOM 1296 O O . ASN A 1 174 ? 19.932 -27.647 49.580 1.00 46.78 174 ASN A O 1
ATOM 1300 N N . VAL A 1 175 ? 17.986 -28.726 49.254 1.00 55.25 175 VAL A N 1
ATOM 1301 C CA . VAL A 1 175 ? 17.728 -29.073 50.656 1.00 55.25 175 VAL A CA 1
ATOM 1302 C C . VAL A 1 175 ? 18.089 -30.544 50.830 1.00 55.25 175 VAL A C 1
ATOM 1304 O O . VAL A 1 175 ? 17.288 -31.429 50.531 1.00 55.25 175 VAL A O 1
ATOM 1307 N N . THR A 1 176 ? 19.294 -30.821 51.327 1.00 58.06 176 THR A N 1
ATOM 1308 C CA . THR A 1 176 ? 19.639 -32.169 51.782 1.00 58.06 176 THR A CA 1
ATOM 1309 C C . THR A 1 176 ? 19.119 -32.325 53.207 1.00 58.06 176 THR A C 1
ATOM 1311 O O . THR A 1 176 ? 19.672 -31.779 54.160 1.00 58.06 176 THR A O 1
ATOM 1314 N N . ARG A 1 177 ? 18.015 -33.058 53.350 1.00 52.47 177 ARG A N 1
ATOM 1315 C CA . ARG A 1 177 ? 17.499 -33.533 54.633 1.00 52.47 177 ARG A CA 1
ATOM 1316 C C . ARG A 1 177 ? 18.251 -34.816 54.991 1.00 52.47 177 ARG A C 1
ATOM 1318 O O . ARG A 1 177 ? 17.912 -35.868 54.464 1.00 52.47 177 ARG A O 1
ATOM 1325 N N . HIS A 1 178 ? 19.240 -34.743 55.880 1.00 47.28 178 HIS A N 1
ATOM 1326 C CA . HIS A 1 178 ? 19.742 -35.931 56.575 1.00 47.28 178 HIS A CA 1
ATOM 1327 C C . HIS A 1 178 ? 19.172 -35.962 57.990 1.00 47.28 178 HIS A C 1
ATOM 1329 O O . HIS A 1 178 ? 19.459 -35.099 58.815 1.00 47.28 178 HIS A O 1
ATOM 1335 N N . GLY A 1 179 ? 18.309 -36.948 58.219 1.00 55.25 179 GLY A N 1
ATOM 1336 C CA . GLY A 1 179 ? 17.901 -37.410 59.534 1.00 55.25 179 GLY A CA 1
ATOM 1337 C C . GLY A 1 179 ? 18.341 -38.861 59.711 1.00 55.25 179 GLY A C 1
ATOM 1338 O O . GLY A 1 179 ? 18.322 -39.616 58.735 1.00 55.25 179 GLY A O 1
ATOM 1339 N N . SER A 1 180 ? 18.655 -39.171 60.973 1.00 45.62 180 SER A N 1
ATOM 1340 C CA . SER A 1 180 ? 19.115 -40.434 61.576 1.00 45.62 180 SER A CA 1
ATOM 1341 C C . SER A 1 180 ? 20.599 -40.753 61.458 1.00 45.62 180 SER A C 1
ATOM 1343 O O . SER A 1 180 ? 21.080 -41.038 60.344 1.00 45.62 180 SER A O 1
#